Protein AF-A0AA35UWB9-F1 (afdb_monomer)

Radius of gyration: 40.49 Å; Cα contacts (8 Å, |Δi|>4): 11; chains: 1;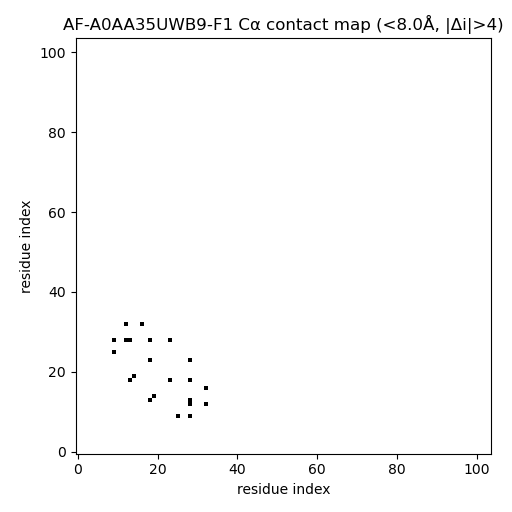 bounding box: 93×23×106 Å

InterPro domains:
  IPR036638 Helix-loop-helix DNA-binding domain superfamily [SSF47459] (2-67)
  IPR057075 Iron-related transcription factor 3, bHLH domain [PF23177] (1-77)

Mean predicted aligned error: 10.97 Å

Sequence (104 aa):
MKREHLNELFLGLSNALEIREENNGKAFILDEATGIFKRMIDQITRLKEENATLLSESQYVTTEKNELEYETRALEIQIGELKSAVQKMPDLNESPIESQELHL

Foldseek 3Di:
DVVVVVVVVLVVLCVVLVVP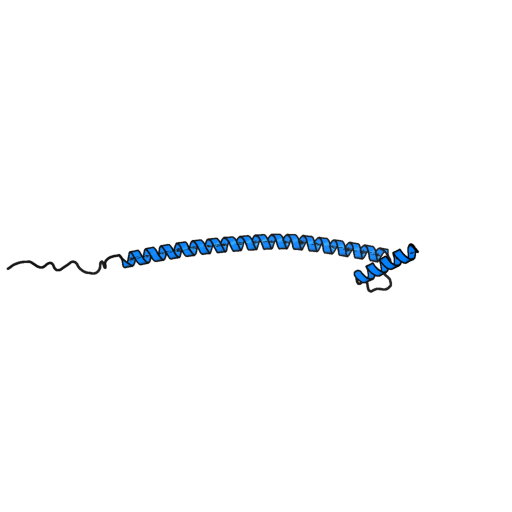DPPQDSVNSVVSVVVVVVVVVVVVVVVVVVVVVVVVVVVVVVVVVVVVVVVVVVVVVVVVVVVVVVVPPPPPPPDDDPDDDDDD

pLDDT: mean 87.03, std 17.64, range [38.5, 98.75]

Secondary structure (DSSP, 8-state):
-HHHHHHHHHHHHHHHTT---TT--HHHHHHHHHHHHHHHHHHHHHHHHHHHHHHHHHHHHHHHHHHHHHHHHHHHHHHHHHHHHHHHS--TTS----------

Structure (mmCIF, N/CA/C/O backbone):
data_AF-A0AA35UWB9-F1
#
_entry.id   AF-A0AA35UWB9-F1
#
loop_
_atom_site.group_PDB
_atom_site.id
_atom_site.type_symbol
_atom_site.label_atom_id
_atom_site.label_alt_id
_atom_site.label_comp_id
_atom_site.label_asym_id
_atom_site.label_entity_id
_atom_site.label_seq_id
_atom_site.pdbx_PDB_ins_code
_atom_site.Cartn_x
_atom_site.Cartn_y
_atom_site.Cartn_z
_atom_site.occupancy
_atom_site.B_iso_or_equiv
_atom_site.auth_seq_id
_atom_site.auth_comp_id
_atom_site.auth_asym_id
_atom_site.auth_atom_id
_atom_site.pdbx_PDB_model_num
ATOM 1 N N . MET A 1 1 ? 34.490 12.205 -28.214 1.00 69.50 1 MET A N 1
ATOM 2 C CA . MET A 1 1 ? 33.678 13.050 -27.308 1.00 69.50 1 MET A CA 1
ATOM 3 C C . MET A 1 1 ? 32.210 12.627 -27.208 1.00 69.50 1 MET A C 1
ATOM 5 O O . MET A 1 1 ? 31.897 11.894 -26.286 1.00 69.50 1 MET A O 1
ATOM 9 N N . LYS A 1 2 ? 31.287 12.990 -28.122 1.00 92.38 2 LYS A N 1
ATOM 10 C CA . LYS A 1 2 ? 29.841 12.672 -27.936 1.00 92.38 2 LYS A CA 1
ATOM 11 C C . LYS A 1 2 ? 29.518 11.171 -27.850 1.00 92.38 2 LYS A C 1
ATOM 13 O O . LYS A 1 2 ? 28.673 10.763 -27.064 1.00 92.38 2 LYS A O 1
ATOM 18 N N . ARG A 1 3 ? 30.193 10.349 -28.658 1.00 93.25 3 ARG A N 1
ATOM 19 C CA . ARG A 1 3 ? 29.982 8.893 -28.697 1.00 93.25 3 ARG A CA 1
ATOM 20 C C . ARG A 1 3 ? 30.498 8.185 -27.439 1.00 93.25 3 ARG A C 1
ATOM 22 O O . ARG A 1 3 ? 29.824 7.281 -26.963 1.00 93.25 3 ARG A O 1
ATOM 29 N N . GLU A 1 4 ? 31.666 8.576 -26.924 1.00 93.62 4 GLU A N 1
ATOM 30 C CA . GLU A 1 4 ? 32.201 8.019 -25.668 1.00 93.62 4 GLU A CA 1
ATOM 31 C C . GLU A 1 4 ? 31.281 8.352 -24.501 1.00 93.62 4 GLU A C 1
ATOM 33 O O . GLU A 1 4 ? 30.855 7.446 -23.800 1.00 93.62 4 GLU A O 1
ATOM 38 N N . HIS A 1 5 ? 30.868 9.615 -24.386 1.00 93.88 5 HIS A N 1
ATOM 39 C CA . HIS A 1 5 ? 29.954 10.032 -23.330 1.00 93.88 5 HIS A CA 1
ATOM 40 C C . HIS A 1 5 ? 28.626 9.257 -23.359 1.00 93.88 5 HIS A C 1
ATOM 42 O O . HIS A 1 5 ? 28.146 8.781 -22.336 1.00 93.88 5 HIS A O 1
ATOM 48 N N . LEU A 1 6 ? 28.043 9.053 -24.546 1.00 93.31 6 LEU A N 1
ATOM 49 C CA . LEU A 1 6 ? 26.828 8.249 -24.668 1.00 93.31 6 LEU A CA 1
ATOM 50 C C . LEU A 1 6 ? 27.058 6.789 -24.238 1.00 93.31 6 LEU A C 1
ATOM 52 O O . LEU A 1 6 ? 26.181 6.186 -23.628 1.00 93.31 6 LEU A O 1
ATOM 56 N N . ASN A 1 7 ? 28.225 6.214 -24.537 1.00 92.56 7 ASN A N 1
ATOM 57 C CA . ASN A 1 7 ? 28.572 4.866 -24.086 1.00 92.56 7 ASN A CA 1
ATOM 58 C C . ASN A 1 7 ? 28.727 4.786 -22.561 1.00 92.56 7 ASN A C 1
ATOM 60 O O . ASN A 1 7 ? 28.285 3.802 -21.976 1.00 92.56 7 ASN A O 1
ATOM 64 N N . GLU A 1 8 ? 29.305 5.807 -21.925 1.00 93.94 8 GLU A N 1
ATOM 65 C CA . GLU A 1 8 ? 29.396 5.897 -20.462 1.00 93.94 8 GLU A CA 1
ATOM 66 C C . GLU A 1 8 ? 28.006 5.911 -19.817 1.00 93.94 8 GLU A C 1
ATOM 68 O O . GLU A 1 8 ? 27.781 5.205 -18.838 1.00 93.94 8 GLU A O 1
ATOM 73 N N . LEU A 1 9 ? 27.045 6.639 -20.402 1.00 94.69 9 LEU A N 1
ATOM 74 C CA . LEU A 1 9 ? 25.656 6.638 -19.931 1.00 94.69 9 LEU A CA 1
ATOM 75 C C . LEU A 1 9 ? 25.001 5.257 -20.056 1.00 94.69 9 LEU A C 1
ATOM 77 O O . LEU A 1 9 ? 24.328 4.818 -19.126 1.00 94.69 9 LEU A O 1
ATOM 81 N N . PHE A 1 10 ? 25.214 4.550 -21.171 1.00 92.31 10 PHE A N 1
ATOM 82 C CA . PHE A 1 10 ? 24.711 3.180 -21.339 1.00 92.31 10 PHE A CA 1
ATOM 83 C C . PHE A 1 10 ? 25.323 2.207 -20.330 1.00 92.31 10 PHE A C 1
ATOM 85 O O . PHE A 1 10 ? 24.605 1.369 -19.793 1.00 92.31 10 PHE A O 1
ATOM 92 N N . LEU A 1 11 ? 26.621 2.336 -20.046 1.00 91.31 11 LEU A N 1
ATOM 93 C CA . LEU A 1 11 ? 27.292 1.531 -19.028 1.00 91.31 11 LEU A CA 1
ATOM 94 C C . LEU A 1 11 ? 26.738 1.834 -17.630 1.00 91.31 11 LEU A C 1
ATOM 96 O O . LEU A 1 11 ? 26.415 0.915 -16.883 1.00 91.31 11 LEU A O 1
ATOM 100 N N . GLY A 1 12 ? 26.571 3.117 -17.297 1.00 93.31 12 GLY A N 1
ATOM 101 C CA . GLY A 1 12 ? 25.970 3.546 -16.035 1.00 93.31 12 GLY A CA 1
ATOM 102 C C . GLY A 1 12 ? 24.548 3.015 -15.856 1.00 93.31 12 GLY A C 1
ATOM 103 O O . GLY A 1 12 ? 24.219 2.497 -14.791 1.00 93.31 12 GLY A O 1
ATOM 104 N N . LEU A 1 13 ? 23.731 3.073 -16.911 1.00 92.94 13 LEU A N 1
ATOM 105 C CA . LEU A 1 13 ? 22.378 2.524 -16.902 1.00 92.94 13 LEU A CA 1
ATOM 106 C C . LEU A 1 13 ? 22.389 0.997 -16.747 1.00 92.94 13 LEU A C 1
ATOM 108 O O . LEU A 1 13 ? 21.686 0.479 -15.891 1.00 92.94 13 LEU A O 1
ATOM 112 N N . SER A 1 14 ? 23.224 0.281 -17.505 1.00 91.81 14 SER A N 1
ATOM 113 C CA . SER A 1 14 ? 23.371 -1.177 -17.383 1.00 91.81 14 SER A CA 1
ATOM 114 C C . SER A 1 14 ? 23.731 -1.601 -15.957 1.00 91.81 14 SER A C 1
ATOM 116 O O . SER A 1 14 ? 23.144 -2.543 -15.429 1.00 91.81 14 SER A O 1
ATOM 118 N N . ASN A 1 15 ? 24.655 -0.876 -15.319 1.00 91.38 15 ASN A N 1
ATOM 119 C CA . ASN A 1 15 ? 25.062 -1.130 -13.939 1.00 91.38 15 ASN A CA 1
ATOM 120 C C . ASN A 1 15 ? 23.920 -0.867 -12.949 1.00 91.38 15 ASN A C 1
ATOM 122 O O . ASN A 1 15 ? 23.698 -1.675 -12.052 1.00 91.38 15 ASN A O 1
ATOM 126 N N . ALA A 1 16 ? 23.184 0.236 -13.116 1.00 92.44 16 ALA A N 1
ATOM 127 C CA . ALA A 1 16 ? 22.055 0.587 -12.252 1.00 92.44 16 ALA A CA 1
ATOM 128 C C . ALA A 1 16 ? 20.886 -0.405 -12.363 1.00 92.44 16 ALA A C 1
ATOM 130 O O . ALA A 1 16 ? 20.172 -0.624 -11.389 1.00 92.44 16 ALA A O 1
ATOM 131 N N . LEU A 1 17 ? 20.699 -1.004 -13.541 1.00 90.81 17 LEU A N 1
ATOM 132 C CA . LEU A 1 17 ? 19.701 -2.046 -13.785 1.00 90.81 17 LEU A CA 1
ATOM 133 C C . LEU A 1 17 ? 20.212 -3.454 -13.441 1.00 90.81 17 LEU A C 1
ATOM 135 O O . LEU A 1 17 ? 19.496 -4.425 -13.662 1.00 90.81 17 LEU A O 1
ATOM 139 N N . GLU A 1 18 ? 21.445 -3.571 -12.937 1.00 90.12 18 GLU A N 1
ATOM 140 C CA . GLU A 1 18 ? 22.119 -4.840 -12.649 1.00 90.12 18 GLU A CA 1
ATOM 141 C C . GLU A 1 18 ? 22.097 -5.832 -13.827 1.00 90.12 18 GLU A C 1
ATOM 143 O O . GLU A 1 18 ? 21.994 -7.045 -13.637 1.00 90.12 18 GLU A O 1
ATOM 148 N N . ILE A 1 19 ? 22.204 -5.334 -15.060 1.00 86.31 19 ILE A N 1
ATOM 149 C CA . ILE A 1 19 ? 22.264 -6.173 -16.260 1.00 86.31 19 ILE A CA 1
ATOM 150 C C . ILE A 1 19 ? 23.657 -6.819 -16.311 1.00 86.31 19 ILE A C 1
ATOM 152 O O . ILE A 1 19 ? 24.652 -6.145 -16.576 1.00 86.31 19 ILE A O 1
ATOM 156 N N . ARG A 1 20 ? 23.733 -8.124 -16.005 1.00 73.12 20 ARG A N 1
ATOM 157 C CA . ARG A 1 20 ? 25.000 -8.850 -15.756 1.00 73.12 20 ARG A CA 1
ATOM 158 C C . ARG A 1 20 ? 25.634 -9.488 -16.993 1.00 73.12 20 ARG A C 1
ATOM 160 O O . ARG A 1 20 ? 26.799 -9.862 -16.935 1.00 73.12 20 ARG A O 1
ATOM 167 N N . GLU A 1 21 ? 24.889 -9.654 -18.085 1.00 66.81 21 GLU A N 1
ATOM 168 C CA . GLU A 1 21 ? 25.386 -10.379 -19.261 1.00 66.81 21 GLU A CA 1
ATOM 169 C C . GLU A 1 21 ? 26.093 -9.467 -20.274 1.00 66.81 21 GLU A C 1
ATOM 171 O O . GLU A 1 21 ? 25.590 -8.405 -20.647 1.00 66.81 21 GLU A O 1
ATOM 176 N N . GLU A 1 22 ? 27.243 -9.934 -20.7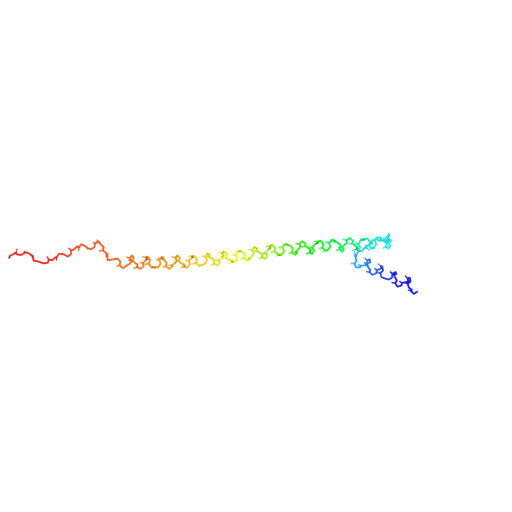69 1.00 58.06 22 GLU A N 1
ATOM 177 C CA . GLU A 1 22 ? 28.178 -9.186 -21.624 1.00 58.06 22 GLU A CA 1
ATOM 178 C C . GLU A 1 22 ? 27.696 -8.954 -23.076 1.00 58.06 22 GLU A C 1
ATOM 180 O O . GLU A 1 22 ? 28.390 -8.300 -23.848 1.00 58.06 22 GLU A O 1
ATOM 185 N N . ASN A 1 23 ? 26.497 -9.414 -23.462 1.00 58.16 23 ASN A N 1
ATOM 186 C CA . ASN A 1 23 ? 25.990 -9.332 -24.846 1.00 58.16 23 ASN A CA 1
ATOM 187 C C . ASN A 1 23 ? 24.692 -8.526 -25.011 1.00 58.16 23 ASN A C 1
ATOM 189 O O . ASN A 1 23 ? 23.967 -8.677 -25.997 1.00 58.16 23 ASN A O 1
ATOM 193 N N . ASN A 1 24 ? 24.405 -7.625 -24.078 1.00 69.69 24 ASN A N 1
ATOM 194 C CA . ASN A 1 24 ? 23.215 -6.790 -24.141 1.00 69.69 24 ASN A CA 1
ATOM 195 C C . ASN A 1 24 ? 23.479 -5.515 -24.945 1.00 69.69 24 ASN A C 1
ATOM 197 O O . ASN A 1 24 ? 24.134 -4.573 -24.499 1.00 69.69 24 ASN A O 1
ATOM 201 N N . GLY A 1 25 ? 22.968 -5.489 -26.176 1.00 87.12 25 GLY A N 1
ATOM 202 C CA . GLY A 1 25 ? 23.037 -4.305 -27.026 1.00 87.12 25 GLY A CA 1
ATOM 203 C C . GLY A 1 25 ? 22.325 -3.101 -26.396 1.00 87.12 25 GLY A C 1
ATOM 204 O O . GLY A 1 25 ? 21.412 -3.239 -25.588 1.00 87.12 25 GLY A O 1
ATOM 205 N N . LYS A 1 26 ? 22.685 -1.888 -26.823 1.00 91.56 26 LYS A N 1
ATOM 206 C CA . LYS A 1 26 ? 22.081 -0.635 -26.323 1.00 91.56 26 LYS A CA 1
ATOM 207 C C . LYS A 1 26 ? 20.551 -0.614 -26.388 1.00 91.56 26 LYS A C 1
ATOM 209 O O . LYS A 1 26 ? 19.919 -0.040 -25.513 1.00 91.56 26 LYS A O 1
ATOM 214 N N . ALA A 1 27 ? 19.969 -1.235 -27.415 1.00 92.06 27 ALA A N 1
ATOM 215 C CA . ALA A 1 27 ? 18.521 -1.356 -27.549 1.00 92.06 27 ALA A CA 1
ATOM 216 C C . ALA A 1 27 ? 17.907 -2.191 -26.414 1.00 92.06 27 ALA A C 1
ATOM 218 O O . ALA A 1 27 ? 16.910 -1.770 -25.842 1.00 92.06 27 ALA A O 1
ATOM 219 N N . PHE A 1 28 ? 18.542 -3.306 -26.038 1.00 91.88 28 PHE A N 1
ATOM 220 C CA . PHE A 1 28 ? 18.113 -4.134 -24.910 1.00 91.88 28 PHE A CA 1
ATOM 221 C C . PHE A 1 28 ? 18.174 -3.360 -23.591 1.00 91.88 28 PHE A C 1
ATOM 223 O O . PHE A 1 28 ? 17.218 -3.382 -22.831 1.00 91.88 28 PHE A O 1
ATOM 230 N N . ILE A 1 29 ? 19.260 -2.614 -23.344 1.00 92.19 29 ILE A N 1
ATOM 231 C CA . ILE A 1 29 ? 19.400 -1.806 -22.119 1.00 92.19 29 ILE A CA 1
ATOM 232 C C . ILE A 1 29 ? 18.241 -0.803 -21.989 1.00 92.19 29 ILE A C 1
ATOM 234 O O . ILE A 1 29 ? 17.706 -0.619 -20.899 1.00 92.19 29 ILE A O 1
ATOM 238 N N . LEU A 1 30 ? 17.834 -0.160 -23.090 1.00 94.81 30 LEU A N 1
ATOM 239 C CA . LEU A 1 30 ? 16.699 0.773 -23.079 1.00 94.81 30 LEU A CA 1
ATOM 240 C C . LEU A 1 30 ? 15.357 0.067 -22.900 1.00 94.81 30 LEU A C 1
ATOM 242 O O . LEU A 1 30 ? 14.490 0.597 -22.202 1.00 94.81 30 LEU A O 1
ATOM 246 N N . ASP A 1 31 ? 15.177 -1.088 -23.535 1.00 94.38 31 ASP A N 1
ATOM 247 C CA . ASP A 1 31 ? 13.945 -1.868 -23.425 1.00 94.38 31 ASP A CA 1
ATOM 248 C C . ASP A 1 31 ? 13.752 -2.376 -21.991 1.00 94.38 31 ASP A C 1
ATOM 250 O O . ASP A 1 31 ? 12.698 -2.160 -21.392 1.00 94.38 31 ASP A O 1
ATOM 254 N N . GLU A 1 32 ? 14.813 -2.909 -21.379 1.00 93.25 32 GLU A N 1
ATOM 255 C CA . GLU A 1 32 ? 14.788 -3.360 -19.987 1.00 93.25 32 GLU A CA 1
ATOM 256 C C . GLU A 1 32 ? 14.551 -2.191 -19.024 1.00 93.25 32 GLU A C 1
ATOM 258 O O . GLU A 1 32 ? 13.698 -2.288 -18.141 1.00 93.25 32 GLU A O 1
ATOM 263 N N . ALA A 1 33 ? 15.218 -1.046 -19.231 1.00 94.62 33 ALA A N 1
ATOM 264 C CA . ALA A 1 33 ? 14.970 0.165 -18.446 1.00 94.62 33 ALA A CA 1
ATOM 265 C C . ALA A 1 33 ? 13.488 0.563 -18.500 1.00 94.62 33 ALA A C 1
ATOM 267 O O . ALA A 1 33 ? 12.846 0.776 -17.472 1.00 94.62 33 ALA A O 1
ATOM 268 N N . THR A 1 34 ? 12.933 0.627 -19.712 1.00 96.44 34 THR A N 1
ATOM 269 C CA . THR A 1 34 ? 11.535 1.004 -19.952 1.00 96.44 34 THR A CA 1
ATOM 270 C C . THR A 1 34 ? 10.577 0.010 -19.298 1.00 96.44 34 THR A C 1
ATOM 272 O O . THR A 1 34 ? 9.609 0.415 -18.647 1.00 96.44 34 THR A O 1
ATOM 275 N N . GLY A 1 35 ? 10.866 -1.288 -19.415 1.00 95.94 35 GLY A N 1
ATOM 276 C CA . GLY A 1 35 ? 10.108 -2.357 -18.777 1.00 95.94 35 GLY A CA 1
ATOM 277 C C . GLY A 1 35 ? 10.114 -2.247 -17.253 1.00 95.94 35 GLY A C 1
ATOM 278 O O . GLY A 1 35 ? 9.051 -2.325 -16.634 1.00 95.94 35 GLY A O 1
ATOM 279 N N . ILE A 1 36 ? 11.278 -2.006 -16.645 1.00 95.31 36 ILE A N 1
ATOM 280 C CA . ILE A 1 36 ? 11.417 -1.802 -15.197 1.00 95.31 36 ILE A CA 1
ATOM 281 C C . ILE A 1 36 ? 10.615 -0.583 -14.746 1.00 95.31 36 ILE A C 1
ATOM 283 O O . ILE A 1 36 ? 9.825 -0.701 -13.810 1.00 95.31 36 ILE A O 1
ATOM 287 N N . PHE A 1 37 ? 10.746 0.557 -15.431 1.00 96.31 37 PHE A N 1
ATOM 288 C CA . PHE A 1 37 ? 9.983 1.758 -15.085 1.00 96.31 37 PHE A CA 1
ATOM 289 C C . PHE A 1 37 ? 8.478 1.519 -15.155 1.00 96.31 37 PHE A C 1
ATOM 291 O O . PHE A 1 37 ? 7.759 1.910 -14.238 1.00 96.31 37 PHE A O 1
ATOM 298 N N . LYS A 1 38 ? 7.997 0.824 -16.191 1.00 98.12 38 LYS A N 1
ATOM 299 C CA . LYS A 1 38 ? 6.579 0.475 -16.301 1.00 98.12 38 LYS A CA 1
ATOM 300 C C . LYS A 1 38 ? 6.124 -0.403 -15.132 1.00 98.12 38 LYS A C 1
ATOM 302 O O . LYS A 1 38 ? 5.138 -0.074 -14.480 1.00 98.12 38 LYS A O 1
ATOM 307 N N . ARG A 1 39 ? 6.884 -1.456 -14.806 1.00 97.56 39 ARG A N 1
ATOM 308 C CA . ARG A 1 39 ? 6.590 -2.330 -13.657 1.00 97.56 39 ARG A CA 1
ATOM 309 C C . ARG A 1 39 ? 6.571 -1.554 -12.337 1.00 97.56 39 ARG A C 1
ATOM 311 O O . ARG A 1 39 ? 5.682 -1.778 -11.522 1.00 97.56 39 ARG A O 1
ATOM 318 N N . MET A 1 40 ? 7.512 -0.633 -12.132 1.00 97.69 40 MET A N 1
ATOM 319 C CA . MET A 1 40 ? 7.564 0.213 -10.934 1.00 97.69 40 MET A CA 1
ATOM 320 C C . MET A 1 40 ? 6.366 1.164 -10.849 1.00 97.69 40 MET A C 1
ATOM 322 O O . MET A 1 40 ? 5.779 1.306 -9.781 1.00 97.69 40 MET A O 1
ATOM 326 N N . ILE A 1 41 ? 5.967 1.787 -11.961 1.00 98.31 41 ILE A N 1
ATOM 327 C CA . ILE A 1 41 ? 4.780 2.654 -12.015 1.00 98.31 41 ILE A CA 1
ATOM 328 C C . ILE A 1 41 ? 3.515 1.857 -11.676 1.00 98.31 41 ILE A C 1
ATOM 330 O O . ILE A 1 41 ? 2.701 2.313 -10.868 1.00 98.31 41 ILE A O 1
ATOM 334 N N . ASP A 1 42 ? 3.374 0.654 -12.235 1.00 98.50 42 ASP A N 1
ATOM 335 C CA . ASP A 1 42 ? 2.241 -0.229 -11.952 1.00 98.50 42 ASP A CA 1
ATOM 336 C C . ASP A 1 42 ? 2.212 -0.634 -10.467 1.00 98.50 42 ASP A C 1
ATOM 338 O O . ASP A 1 42 ? 1.162 -0.578 -9.827 1.00 98.50 42 ASP A O 1
ATOM 342 N N . GLN A 1 43 ? 3.368 -0.975 -9.883 1.00 98.56 43 GLN A N 1
ATOM 343 C CA . GLN A 1 43 ? 3.487 -1.293 -8.455 1.00 98.56 43 GLN A CA 1
ATOM 344 C C .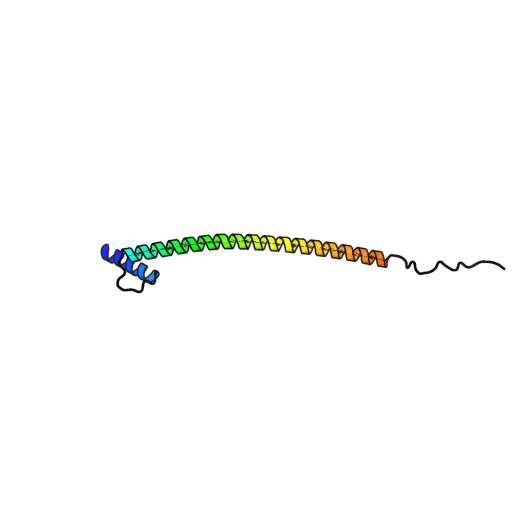 GLN A 1 43 ? 3.139 -0.100 -7.557 1.00 98.56 43 GLN A C 1
ATOM 346 O O . GLN A 1 43 ? 2.383 -0.259 -6.603 1.00 98.56 43 GLN A O 1
ATOM 351 N N . ILE A 1 44 ? 3.644 1.098 -7.869 1.00 98.62 44 ILE A N 1
ATOM 352 C CA . ILE A 1 44 ? 3.325 2.323 -7.120 1.00 98.62 44 ILE A CA 1
ATOM 353 C C . ILE A 1 44 ? 1.822 2.606 -7.170 1.00 98.62 44 ILE A C 1
ATOM 355 O O . ILE A 1 44 ? 1.243 3.020 -6.168 1.00 98.62 44 ILE A O 1
ATOM 359 N N . THR A 1 45 ? 1.193 2.394 -8.324 1.00 98.56 45 THR A N 1
ATOM 360 C CA . THR A 1 45 ? -0.247 2.615 -8.495 1.00 98.56 45 THR A CA 1
ATOM 361 C C . THR A 1 45 ? -1.050 1.655 -7.621 1.00 98.56 45 THR A C 1
ATOM 363 O O . THR A 1 45 ? -1.867 2.113 -6.826 1.00 98.56 45 THR A O 1
ATOM 366 N N . ARG A 1 46 ? -0.734 0.354 -7.660 1.00 98.56 46 ARG A N 1
ATOM 367 C CA . ARG A 1 46 ? -1.384 -0.654 -6.803 1.00 98.56 46 ARG A CA 1
ATOM 368 C C . ARG A 1 46 ? -1.194 -0.367 -5.318 1.00 98.56 46 ARG A C 1
ATOM 370 O O . ARG A 1 46 ? -2.157 -0.380 -4.566 1.00 98.56 46 ARG A O 1
ATOM 377 N N . LEU A 1 47 ? 0.023 -0.017 -4.899 1.00 98.75 47 LEU A N 1
ATOM 378 C CA . LEU A 1 47 ? 0.298 0.330 -3.502 1.00 98.75 47 LEU A CA 1
ATOM 379 C C . LEU A 1 47 ? -0.509 1.544 -3.032 1.00 98.75 47 LEU A C 1
ATOM 381 O O . LEU A 1 47 ? -0.924 1.593 -1.878 1.00 98.75 47 LEU A O 1
ATOM 385 N N . LYS A 1 48 ? -0.747 2.530 -3.905 1.00 98.69 48 LYS A N 1
ATOM 386 C CA . LYS A 1 48 ? -1.612 3.673 -3.579 1.00 98.69 48 LYS A CA 1
ATOM 387 C C . LYS A 1 48 ? -3.071 3.253 -3.405 1.00 98.69 48 LYS A C 1
ATOM 389 O O . LYS A 1 48 ? -3.719 3.744 -2.485 1.00 98.69 48 LYS A O 1
ATOM 394 N N . GLU A 1 49 ? -3.571 2.361 -4.256 1.00 98.62 49 GLU A N 1
ATOM 395 C CA . GLU A 1 49 ? -4.935 1.820 -4.167 1.00 98.62 49 GLU A CA 1
ATOM 396 C C . GLU A 1 49 ? -5.127 0.979 -2.895 1.00 98.62 49 GLU A C 1
ATOM 398 O O . GLU A 1 49 ? -6.089 1.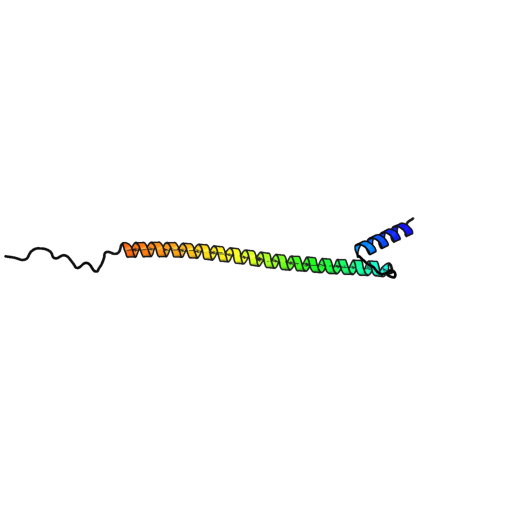180 -2.150 1.00 98.62 49 GLU A O 1
ATOM 403 N N . GLU A 1 50 ? -4.175 0.094 -2.593 1.00 98.56 50 GLU A N 1
ATOM 404 C CA . GLU A 1 50 ? -4.165 -0.716 -1.370 1.00 98.56 50 GLU A CA 1
ATOM 405 C C . GLU A 1 50 ? -4.084 0.166 -0.117 1.00 98.56 50 GLU A C 1
ATOM 407 O O . GLU A 1 50 ? -4.842 -0.032 0.829 1.00 98.56 50 GLU A O 1
ATOM 412 N N . ASN A 1 51 ? -3.223 1.190 -0.118 1.00 98.56 51 ASN A N 1
ATOM 413 C CA . ASN A 1 51 ? -3.113 2.127 1.000 1.00 98.56 51 ASN A CA 1
ATOM 414 C C . ASN A 1 51 ? -4.420 2.903 1.225 1.00 98.56 51 ASN A C 1
ATOM 416 O O . ASN A 1 51 ? -4.870 3.016 2.363 1.00 98.56 51 ASN A O 1
ATOM 420 N N . ALA A 1 52 ? -5.059 3.384 0.154 1.00 98.56 52 ALA A N 1
ATOM 421 C CA . ALA A 1 52 ? -6.353 4.057 0.249 1.00 98.56 52 ALA A CA 1
ATOM 422 C C . ALA A 1 52 ? -7.440 3.132 0.822 1.00 98.56 52 ALA A C 1
ATOM 424 O O . ALA A 1 52 ? -8.236 3.560 1.658 1.00 98.56 52 ALA A O 1
ATOM 425 N N . THR A 1 53 ? -7.429 1.859 0.419 1.00 98.56 53 THR A N 1
ATOM 426 C CA . THR A 1 53 ? -8.346 0.833 0.935 1.00 98.56 53 THR A CA 1
ATOM 427 C C . THR A 1 53 ? -8.119 0.596 2.430 1.00 98.56 53 THR A C 1
ATOM 429 O O . THR A 1 53 ? -9.045 0.752 3.223 1.00 98.56 53 THR A O 1
ATOM 432 N N . LEU A 1 54 ? -6.874 0.340 2.843 1.00 98.69 54 LEU A N 1
ATOM 433 C CA . LEU A 1 54 ? -6.514 0.139 4.252 1.00 98.69 54 LEU A CA 1
ATOM 434 C C . LEU A 1 54 ? -6.828 1.361 5.123 1.00 98.69 54 LEU A C 1
ATOM 436 O O . LEU A 1 54 ? -7.246 1.218 6.273 1.00 98.69 54 LEU A O 1
ATOM 440 N N . LEU A 1 55 ? -6.637 2.572 4.593 1.00 98.62 55 LEU A N 1
ATOM 441 C CA . LEU A 1 55 ? -6.972 3.801 5.306 1.00 98.62 55 LEU A CA 1
ATOM 442 C C . LEU A 1 55 ? -8.481 3.901 5.559 1.00 98.62 55 LEU A C 1
ATOM 444 O O . LEU A 1 55 ? -8.885 4.235 6.672 1.00 98.62 55 LEU A O 1
ATOM 448 N N . SER A 1 56 ? -9.299 3.575 4.554 1.00 98.25 56 SER A N 1
ATOM 449 C CA . SER A 1 56 ? -10.758 3.522 4.687 1.00 98.25 56 SER A CA 1
ATOM 450 C C . SER A 1 56 ? -11.193 2.479 5.719 1.00 98.25 56 SER A C 1
ATOM 452 O O . SER A 1 56 ? -12.015 2.773 6.585 1.00 98.25 56 SER A O 1
ATOM 454 N N . GLU A 1 57 ? -10.631 1.270 5.661 1.00 98.44 57 GLU A N 1
ATOM 455 C CA . GLU A 1 57 ? -10.933 0.200 6.620 1.00 98.44 57 GLU A CA 1
ATOM 456 C C . GLU A 1 57 ? -10.551 0.599 8.051 1.00 98.44 57 GLU A C 1
ATOM 458 O O . GLU A 1 57 ? -11.344 0.443 8.978 1.00 98.44 57 GLU A O 1
ATOM 463 N N . SER A 1 58 ? -9.372 1.196 8.237 1.00 98.31 58 SER A N 1
ATOM 464 C CA . SER A 1 58 ? -8.911 1.686 9.541 1.00 98.31 58 SER A CA 1
ATOM 465 C C . SER A 1 58 ? -9.829 2.772 10.116 1.00 98.31 58 SER A C 1
ATOM 467 O O . SER A 1 58 ? -10.163 2.755 11.307 1.00 98.31 58 SER A O 1
ATOM 469 N N . GLN A 1 59 ? -10.291 3.699 9.272 1.00 98.44 59 GLN A N 1
ATOM 470 C CA . GLN A 1 59 ? -11.256 4.729 9.667 1.00 98.44 59 GLN A CA 1
ATOM 471 C C . GLN A 1 59 ? -12.608 4.129 10.061 1.00 98.44 59 GLN A C 1
ATOM 473 O O . GLN A 1 59 ? -13.188 4.546 11.067 1.00 98.44 59 GLN A O 1
ATOM 478 N N . TYR A 1 60 ? -13.086 3.137 9.307 1.00 98.50 60 TYR A N 1
ATOM 479 C CA . TYR A 1 60 ? -14.323 2.428 9.622 1.00 98.50 60 TYR A CA 1
ATOM 480 C C . TYR A 1 60 ? -14.228 1.722 10.980 1.00 98.50 60 TYR A C 1
ATOM 482 O O . TYR A 1 60 ? -15.026 2.008 11.869 1.00 98.50 60 TYR A O 1
ATOM 490 N N . VAL A 1 61 ? -13.186 0.910 11.188 1.00 98.50 61 VAL A N 1
ATOM 491 C CA . VAL A 1 61 ? -12.953 0.191 12.454 1.00 98.50 61 VAL A CA 1
ATOM 492 C C . VAL A 1 61 ? -12.827 1.157 13.634 1.00 98.50 61 VAL A C 1
ATOM 494 O O . VAL A 1 61 ? -13.352 0.904 14.716 1.00 98.50 61 VAL A O 1
ATOM 497 N N . THR A 1 62 ? -12.153 2.292 13.440 1.00 98.56 62 THR A N 1
ATOM 498 C CA . THR A 1 62 ? -12.039 3.324 14.481 1.00 98.56 62 THR A CA 1
ATOM 499 C C . THR A 1 62 ? -13.403 3.908 14.848 1.00 98.56 62 THR A C 1
ATOM 501 O O . THR A 1 62 ? -13.674 4.135 16.026 1.00 98.56 62 THR A O 1
ATOM 504 N N . THR A 1 63 ? -14.257 4.148 13.852 1.00 98.38 63 THR A N 1
ATOM 505 C CA . THR A 1 63 ? -15.609 4.683 14.056 1.00 98.38 63 THR A CA 1
ATOM 506 C C . THR A 1 63 ? -16.480 3.680 14.807 1.00 98.38 63 THR A C 1
ATOM 508 O O . THR A 1 63 ? -17.008 4.021 15.862 1.00 98.38 63 THR A O 1
ATOM 511 N N . GLU A 1 64 ? -16.527 2.429 14.345 1.00 98.44 64 GLU A N 1
ATOM 512 C CA . GLU A 1 64 ? -17.286 1.345 14.983 1.00 98.44 64 GLU A CA 1
ATOM 513 C C . GLU A 1 64 ? -16.838 1.115 16.437 1.00 98.44 64 GLU A C 1
ATOM 515 O O . GLU A 1 64 ? -17.662 1.009 17.346 1.00 98.44 64 GLU A O 1
ATOM 520 N N . LYS A 1 65 ? -15.524 1.145 16.705 1.00 98.56 65 LYS A N 1
ATOM 521 C CA . LYS A 1 65 ? -14.989 1.063 18.074 1.00 98.56 65 LYS A CA 1
ATOM 522 C C . LYS A 1 65 ? -15.522 2.186 18.968 1.00 98.56 65 LYS A C 1
ATOM 524 O O . LYS A 1 65 ? -15.882 1.936 20.116 1.00 98.56 65 LYS A O 1
ATOM 529 N N . ASN A 1 66 ? -15.547 3.420 18.466 1.00 98.44 66 ASN A N 1
ATOM 530 C C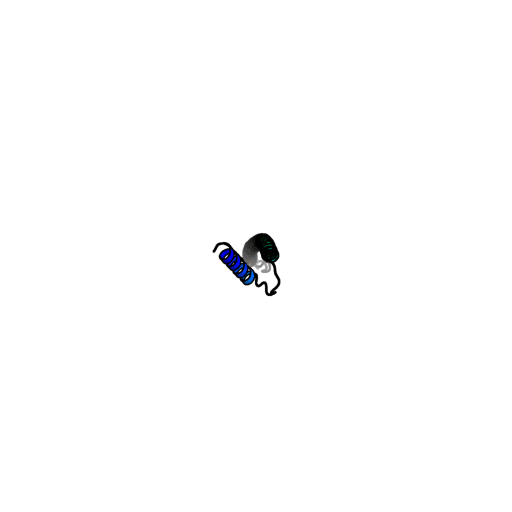A . ASN A 1 66 ? -16.016 4.569 19.240 1.00 98.44 66 ASN A CA 1
ATOM 531 C C . ASN A 1 66 ? -17.526 4.490 19.518 1.00 98.44 66 ASN A C 1
ATOM 533 O O . ASN A 1 66 ? -17.961 4.860 20.609 1.00 98.44 66 ASN A O 1
ATOM 537 N N . GLU A 1 67 ? -18.314 3.996 18.560 1.00 98.50 67 GLU A N 1
ATOM 538 C CA . GLU A 1 67 ? -19.751 3.753 18.734 1.00 98.50 67 GLU A CA 1
ATOM 539 C C . GLU A 1 67 ? -20.002 2.698 19.818 1.00 98.50 67 GLU A C 1
ATOM 541 O O . GLU A 1 67 ? -20.745 2.958 20.766 1.00 98.50 67 GLU A O 1
ATOM 546 N N . LEU A 1 68 ? -19.289 1.568 19.769 1.00 98.56 68 LEU A N 1
ATOM 547 C CA . LEU A 1 68 ? -19.380 0.522 20.792 1.00 98.56 68 LEU A CA 1
ATOM 548 C C . LEU A 1 68 ? -18.974 1.019 22.187 1.00 98.56 68 LEU A C 1
ATOM 550 O O . LEU A 1 68 ? -19.607 0.662 23.184 1.00 98.56 68 LEU A O 1
ATOM 554 N N . GLU A 1 69 ? -17.939 1.859 22.291 1.00 98.56 69 GLU A N 1
ATOM 555 C CA . GLU A 1 69 ? -17.549 2.483 23.564 1.00 98.56 69 GLU A CA 1
ATOM 556 C C . GLU A 1 69 ? -18.653 3.397 24.117 1.00 98.56 69 GLU A C 1
ATOM 558 O O . GLU A 1 69 ? -18.901 3.408 25.327 1.00 98.56 69 GLU A O 1
ATOM 563 N N . TYR A 1 70 ? -19.328 4.157 23.249 1.00 98.38 70 TYR A N 1
ATOM 564 C CA . TYR A 1 70 ? -20.451 5.003 23.647 1.00 98.38 70 TYR A CA 1
ATOM 565 C C . TYR A 1 70 ? -21.641 4.169 24.136 1.00 98.38 70 TYR A C 1
ATOM 567 O O . TYR A 1 70 ? -22.164 4.428 25.223 1.00 98.38 70 TYR A O 1
ATOM 575 N N . GLU A 1 71 ? -22.027 3.141 23.379 1.00 98.38 71 GLU A N 1
ATOM 576 C CA . GLU A 1 71 ? -23.114 2.232 23.751 1.00 98.38 71 GLU A CA 1
ATOM 577 C C . GLU A 1 71 ? -22.820 1.503 25.065 1.00 98.38 71 GLU A C 1
ATOM 579 O O . GLU A 1 71 ? -23.682 1.431 25.942 1.00 98.38 71 GLU A O 1
ATOM 584 N N . THR A 1 72 ? -21.581 1.040 25.253 1.00 98.50 72 THR A N 1
ATOM 585 C CA . THR A 1 72 ? -21.148 0.385 26.496 1.00 98.50 72 THR A CA 1
ATOM 586 C C . THR A 1 72 ? -21.334 1.310 27.695 1.00 98.50 72 THR A C 1
ATOM 588 O O . THR A 1 72 ? -21.952 0.917 28.684 1.00 98.50 72 THR A O 1
ATOM 591 N N . ARG A 1 73 ? -20.885 2.569 27.598 1.00 98.50 73 ARG A N 1
ATOM 592 C CA . ARG A 1 73 ? -21.076 3.558 28.673 1.00 98.50 73 ARG A CA 1
ATOM 593 C C . ARG A 1 73 ? -22.553 3.841 28.936 1.00 98.50 73 ARG A C 1
ATOM 595 O O . ARG A 1 73 ? -22.958 3.964 30.090 1.00 98.50 73 ARG A O 1
ATOM 602 N N . ALA A 1 74 ? -23.366 3.942 27.885 1.00 98.38 74 ALA A N 1
ATOM 603 C CA . ALA A 1 74 ? -24.803 4.151 28.028 1.00 98.38 74 ALA A CA 1
ATOM 604 C C . ALA A 1 74 ? -25.475 2.983 28.773 1.00 98.38 74 ALA A C 1
ATOM 606 O O . ALA A 1 74 ? -26.327 3.214 29.635 1.00 98.38 74 ALA A O 1
ATOM 607 N N . LEU A 1 75 ? -25.066 1.742 28.490 1.00 98.50 75 LEU A N 1
ATOM 608 C CA . LEU A 1 75 ? -25.539 0.552 29.200 1.00 98.50 75 LEU A CA 1
ATOM 609 C C . LEU A 1 75 ? -25.068 0.523 30.660 1.00 98.50 75 LEU A C 1
ATOM 611 O O . LEU A 1 75 ? -25.862 0.218 31.548 1.00 98.50 75 LEU A O 1
ATOM 615 N N . GLU A 1 76 ? -23.810 0.875 30.937 1.00 98.44 76 GLU A N 1
ATOM 616 C CA . GLU A 1 76 ? -23.278 0.955 32.305 1.00 98.44 76 GLU A CA 1
ATOM 617 C C . GLU A 1 76 ? -24.069 1.941 33.175 1.00 98.44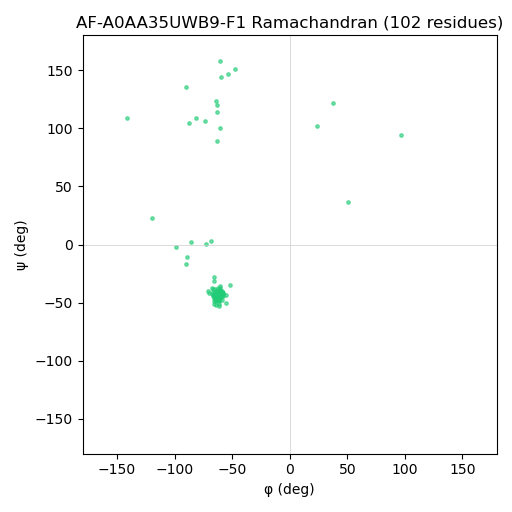 76 GLU A C 1
ATOM 619 O O . GLU A 1 76 ? -24.395 1.624 34.324 1.00 98.44 76 GLU A O 1
ATOM 624 N N . ILE A 1 77 ? -24.431 3.103 32.617 1.00 98.12 77 ILE A N 1
ATOM 625 C CA . ILE A 1 77 ? -25.274 4.100 33.292 1.00 98.12 77 ILE A CA 1
ATOM 626 C C . ILE A 1 77 ? -26.647 3.503 33.616 1.00 98.12 77 ILE A C 1
ATOM 628 O O . ILE A 1 77 ? -27.054 3.519 34.778 1.00 98.12 77 ILE A O 1
ATOM 632 N N . GLN A 1 78 ? -27.324 2.907 32.628 1.00 98.12 78 GLN A N 1
ATOM 633 C CA . GLN A 1 78 ? -28.645 2.291 32.823 1.00 98.12 78 GLN A CA 1
ATOM 634 C C . GLN A 1 78 ? -28.612 1.174 33.876 1.00 98.12 78 GLN A C 1
ATOM 636 O O . GLN A 1 78 ? -29.500 1.083 34.724 1.00 98.12 78 GLN A O 1
ATOM 641 N N . ILE A 1 79 ? -27.565 0.342 33.875 1.00 97.62 79 ILE A N 1
ATOM 642 C CA . ILE A 1 79 ? -27.363 -0.694 34.896 1.00 97.62 79 ILE A CA 1
ATOM 643 C C . ILE A 1 79 ? -27.191 -0.060 36.283 1.00 97.62 79 ILE A C 1
ATOM 645 O O . ILE A 1 79 ? -27.753 -0.562 37.260 1.00 97.62 79 ILE A O 1
ATOM 649 N N . GLY A 1 80 ? -26.420 1.025 36.393 1.00 97.31 80 GLY A N 1
ATOM 650 C CA . GLY A 1 80 ? -26.230 1.758 37.647 1.00 97.31 80 GLY A CA 1
ATOM 651 C C . GLY A 1 80 ? -27.531 2.354 38.195 1.00 97.31 80 GLY A C 1
ATOM 652 O O . GLY A 1 80 ? -27.817 2.235 39.392 1.00 97.31 80 GLY A O 1
ATOM 653 N N . GLU A 1 81 ? -28.347 2.936 37.319 1.00 96.38 81 GLU A N 1
ATOM 654 C CA . GLU A 1 81 ? -29.670 3.469 37.656 1.00 96.38 81 GLU A CA 1
ATOM 655 C C . GLU A 1 81 ? -30.622 2.362 38.121 1.00 96.38 81 GLU A C 1
ATOM 657 O O . GLU A 1 81 ? -31.228 2.481 39.189 1.00 96.38 81 GLU A O 1
ATOM 662 N N . LEU A 1 82 ? -30.689 1.248 37.383 1.00 96.12 82 LEU A N 1
ATOM 663 C CA . LEU A 1 82 ? -31.509 0.086 37.736 1.00 96.12 82 LEU A CA 1
ATOM 664 C C . LEU A 1 82 ? -31.105 -0.511 39.086 1.00 96.12 82 LEU A C 1
ATOM 666 O O . LEU A 1 82 ? -31.964 -0.745 39.936 1.00 96.12 82 LEU A O 1
ATOM 670 N N . LYS A 1 83 ? -29.803 -0.704 39.333 1.00 95.00 83 LYS A N 1
ATOM 671 C CA . LYS A 1 83 ? -29.300 -1.182 40.633 1.00 95.00 83 LYS A CA 1
ATOM 672 C C . LYS A 1 83 ? -29.687 -0.239 41.769 1.00 95.00 83 LYS A C 1
ATOM 674 O O . LYS A 1 83 ? -30.108 -0.694 42.830 1.00 95.00 83 LYS A O 1
ATOM 679 N N . SER A 1 84 ? -29.584 1.069 41.537 1.00 93.19 84 SER A N 1
ATOM 680 C CA . SER A 1 84 ? -29.982 2.083 42.517 1.00 93.19 84 SER A CA 1
ATOM 681 C C . SER A 1 84 ? -31.486 2.057 42.797 1.00 93.19 84 SER A C 1
ATOM 683 O O . SER A 1 84 ? -31.892 2.242 43.941 1.00 93.19 84 SER A O 1
ATOM 685 N N . ALA A 1 85 ? -32.315 1.828 41.775 1.00 92.19 85 ALA A N 1
ATOM 686 C CA . ALA A 1 85 ? -33.763 1.710 41.921 1.00 92.19 85 ALA A CA 1
ATOM 687 C C . ALA A 1 85 ? -34.155 0.454 42.714 1.00 92.19 85 ALA A C 1
ATOM 689 O O . ALA A 1 85 ? -34.956 0.555 43.640 1.00 92.19 85 ALA A O 1
ATOM 690 N N . VAL A 1 86 ? -33.539 -0.695 42.414 1.00 91.75 86 VAL A N 1
ATOM 691 C CA . VAL A 1 86 ? -33.750 -1.949 43.159 1.00 91.75 86 VAL A CA 1
ATOM 692 C C . VAL A 1 86 ? -33.353 -1.788 44.628 1.00 91.75 86 VAL A C 1
ATOM 694 O O . VAL A 1 86 ? -34.114 -2.177 45.503 1.00 91.75 86 VAL A O 1
ATOM 697 N N . GLN A 1 87 ? -32.216 -1.148 44.919 1.00 86.56 87 GLN A N 1
ATOM 698 C CA . GLN A 1 87 ? -31.771 -0.914 46.299 1.00 86.56 87 GLN A CA 1
ATOM 699 C C . GLN A 1 87 ? -32.699 0.027 47.088 1.00 86.56 87 GLN A C 1
ATOM 701 O O . GLN A 1 87 ? -32.750 -0.038 48.314 1.00 86.56 87 GLN A O 1
ATOM 706 N N . LYS A 1 88 ? -33.389 0.943 46.396 1.00 84.50 88 LYS A N 1
ATOM 707 C CA . LYS A 1 88 ? -34.327 1.907 46.993 1.00 84.50 88 LYS A CA 1
ATOM 708 C C . LYS A 1 88 ? -35.757 1.378 47.089 1.00 84.50 88 LYS A C 1
ATOM 710 O O . LYS A 1 88 ? -36.575 2.039 47.728 1.00 84.50 88 LYS A O 1
ATOM 715 N N . MET A 1 89 ? -36.081 0.248 46.455 1.00 75.69 89 MET A N 1
ATOM 716 C CA . MET A 1 89 ? -37.364 -0.403 46.697 1.00 75.69 89 MET A CA 1
ATOM 717 C C . MET A 1 89 ? -37.393 -0.857 48.162 1.00 75.69 89 MET A C 1
ATOM 719 O O . MET A 1 89 ? -36.478 -1.566 48.583 1.00 75.69 89 MET A O 1
ATOM 723 N N . PRO A 1 90 ? -38.391 -0.429 48.956 1.00 63.75 90 PRO A N 1
ATOM 724 C CA . PRO A 1 90 ? -38.557 -0.947 50.305 1.00 63.75 90 PRO A CA 1
ATOM 725 C C . PRO A 1 90 ? -38.772 -2.458 50.224 1.00 63.75 90 PRO A C 1
ATOM 727 O O . PRO A 1 90 ? -39.392 -2.940 49.272 1.00 63.75 90 PRO A O 1
ATOM 730 N N . ASP A 1 91 ? -38.243 -3.193 51.201 1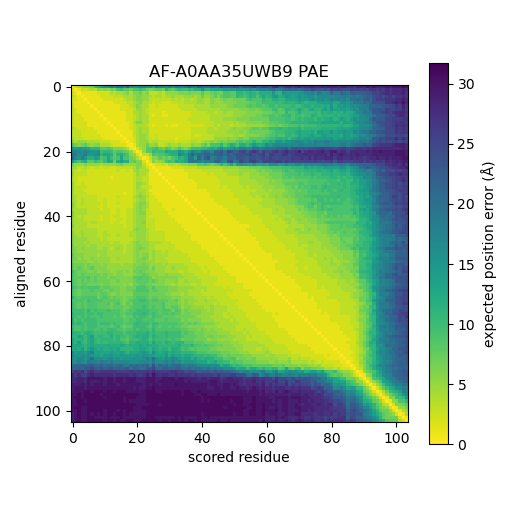.00 61.12 91 ASP A N 1
ATOM 731 C CA . ASP A 1 91 ? -38.437 -4.635 51.288 1.00 61.12 91 ASP A CA 1
ATOM 732 C C . ASP A 1 91 ? -39.938 -4.917 51.425 1.00 61.12 91 ASP A C 1
ATOM 734 O O . ASP A 1 91 ? -40.532 -4.763 52.489 1.00 61.12 91 ASP A O 1
ATOM 738 N N . LEU A 1 92 ? -40.583 -5.288 50.317 1.00 56.78 92 LEU A N 1
ATOM 739 C CA . LEU A 1 92 ? -41.999 -5.657 50.295 1.00 56.78 92 LEU A CA 1
ATOM 740 C C . LEU A 1 92 ? -42.255 -6.985 51.041 1.00 56.78 92 LEU A C 1
ATOM 742 O O . LEU A 1 92 ? -43.398 -7.437 51.071 1.00 56.78 92 LEU A O 1
ATOM 746 N N . ASN A 1 93 ? -41.223 -7.594 51.650 1.00 54.56 93 ASN A N 1
ATOM 747 C CA . ASN A 1 93 ? -41.345 -8.758 52.527 1.00 54.56 93 ASN A CA 1
ATOM 748 C C . ASN A 1 93 ? -41.342 -8.437 54.033 1.00 54.56 93 ASN A C 1
ATOM 750 O O . ASN A 1 93 ? -41.538 -9.363 54.823 1.00 54.56 93 ASN A O 1
ATOM 754 N N . GLU A 1 94 ? -41.184 -7.182 54.469 1.00 48.44 94 GLU A N 1
ATOM 755 C CA . GLU A 1 94 ? -41.444 -6.847 55.876 1.00 48.44 94 GLU A CA 1
ATOM 756 C C . GLU A 1 94 ? -42.953 -6.648 56.086 1.00 48.44 94 GLU A C 1
ATOM 758 O O . GLU A 1 94 ? -43.569 -5.703 55.589 1.00 48.44 94 GLU A O 1
ATOM 763 N N . SER A 1 95 ? -43.571 -7.608 56.784 1.00 47.25 95 SER A N 1
ATOM 764 C CA . SER A 1 95 ? -45.011 -7.644 57.054 1.00 47.25 95 SER A CA 1
ATOM 765 C C . SER A 1 95 ? -45.512 -6.347 57.706 1.00 47.25 95 SER A C 1
ATOM 767 O O . SER A 1 95 ? -44.801 -5.791 58.548 1.00 47.25 95 SER A O 1
ATOM 769 N N . PRO A 1 96 ? -46.751 -5.897 57.427 1.00 45.28 96 PRO A N 1
ATOM 770 C CA . PRO A 1 96 ? -47.300 -4.706 58.059 1.00 45.28 96 PRO A CA 1
ATOM 771 C C . PRO A 1 96 ? -47.420 -4.913 59.572 1.00 45.28 96 PRO A C 1
ATOM 773 O O . PRO A 1 96 ? -48.187 -5.757 60.022 1.00 45.28 96 PRO A O 1
ATOM 776 N N . ILE A 1 97 ? -46.631 -4.137 60.316 1.00 49.34 97 ILE A N 1
ATOM 777 C CA . ILE A 1 97 ? -46.932 -3.512 61.611 1.00 49.34 97 ILE A CA 1
ATOM 778 C C . ILE A 1 97 ? -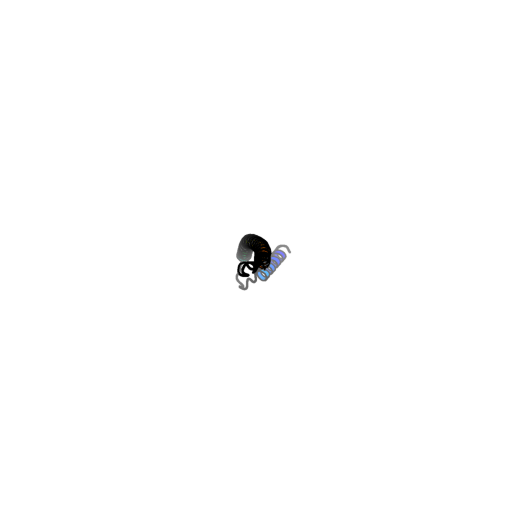48.048 -4.230 62.396 1.00 49.34 97 ILE A C 1
ATOM 780 O O . ILE A 1 97 ? -49.231 -3.982 62.162 1.00 49.34 97 ILE A O 1
ATOM 784 N N . GLU A 1 98 ? -47.678 -5.027 63.406 1.00 42.62 98 GLU A N 1
ATOM 785 C CA . GLU A 1 98 ? -48.568 -5.281 64.546 1.00 42.62 98 GLU A CA 1
ATOM 786 C C . GLU A 1 98 ? -48.791 -3.942 65.262 1.00 42.62 98 GLU A C 1
ATOM 788 O O . GLU A 1 98 ? -48.031 -3.526 66.137 1.00 42.62 98 GLU A O 1
ATOM 793 N N . SER A 1 99 ? -49.814 -3.207 64.822 1.00 45.66 99 SER A N 1
ATOM 794 C CA . SER A 1 99 ? -50.349 -2.088 65.580 1.00 45.66 99 SER A CA 1
ATOM 795 C C . SER A 1 99 ? -50.906 -2.644 66.881 1.00 45.66 99 SER A C 1
ATOM 797 O O . SER A 1 99 ? -51.790 -3.500 66.892 1.00 45.66 99 SER A O 1
ATOM 799 N N . GLN A 1 100 ? -50.344 -2.143 67.974 1.00 51.94 100 GLN A N 1
ATOM 800 C CA . GLN A 1 100 ? -50.937 -2.214 69.294 1.00 51.94 100 GLN A CA 1
ATOM 801 C C . GLN A 1 100 ? -52.412 -1.786 69.244 1.00 51.94 100 GLN A C 1
ATOM 803 O O . GLN A 1 100 ? -52.785 -0.917 68.460 1.00 51.94 100 GLN A O 1
ATOM 808 N N . GLU A 1 101 ? -53.171 -2.366 70.177 1.00 47.38 101 GLU A N 1
ATOM 809 C CA . GLU A 1 101 ? -54.551 -2.064 70.584 1.00 47.38 101 GLU A CA 1
ATOM 810 C C . GLU A 1 101 ? -55.664 -2.910 69.958 1.00 47.38 101 GLU A C 1
ATOM 812 O O . GLU A 1 101 ? -56.285 -2.531 68.975 1.00 47.38 101 GLU A O 1
ATOM 817 N N . LEU A 1 102 ? -56.045 -3.971 70.681 1.00 38.50 102 LEU A N 1
ATOM 818 C CA . LEU A 1 102 ? -57.449 -4.238 70.999 1.00 38.50 102 LEU A CA 1
ATOM 819 C C . LEU A 1 102 ? -57.553 -4.781 72.440 1.00 38.50 102 LEU A C 1
ATOM 821 O O . LEU A 1 102 ? -57.131 -5.901 72.700 1.00 38.50 102 LEU A O 1
ATOM 825 N N . HIS A 1 103 ? -58.088 -3.936 73.339 1.00 43.69 103 HIS A N 1
ATOM 826 C CA . HIS A 1 103 ? -59.066 -4.228 74.413 1.00 43.69 103 HIS A CA 1
ATOM 827 C C . HIS A 1 103 ? -58.936 -5.578 75.168 1.00 43.69 103 HIS A C 1
ATOM 829 O O . HIS A 1 103 ? -59.105 -6.635 74.572 1.00 43.69 103 HIS A O 1
ATOM 835 N N . LEU A 1 104 ? -58.760 -5.642 76.496 1.00 40.78 104 LEU A N 1
ATOM 836 C CA . LEU A 1 104 ? -59.545 -5.029 77.583 1.00 40.78 104 LEU A CA 1
ATOM 837 C C . LEU A 1 104 ? -58.762 -5.118 78.908 1.00 40.78 104 LEU A C 1
ATOM 839 O O . LEU A 1 104 ? -58.093 -6.159 79.106 1.00 40.78 104 LEU A O 1
#

Solvent-accessible surface area (backbone atoms only — not comparable to full-atom values): 6184 Å² total; per-residue (Å²): 106,76,67,58,54,52,49,52,51,51,51,53,49,32,60,76,67,63,61,82,65,96,82,68,50,73,68,53,52,52,51,51,51,52,51,50,53,51,53,50,52,53,48,54,50,51,52,50,53,52,48,54,49,52,51,52,51,52,52,49,53,52,50,54,52,52,52,53,53,51,52,50,52,54,50,53,52,52,52,52,52,50,52,52,50,60,73,65,49,73,70,87,78,66,73,84,72,88,71,82,85,81,86,134

Organism: Lactuca saligna (NCBI:txid75948)